Protein AF-A0A5N9GKS4-F1 (afdb_monomer_lite)

Structure (mmCIF, N/CA/C/O backbone):
data_AF-A0A5N9GKS4-F1
#
_entry.id 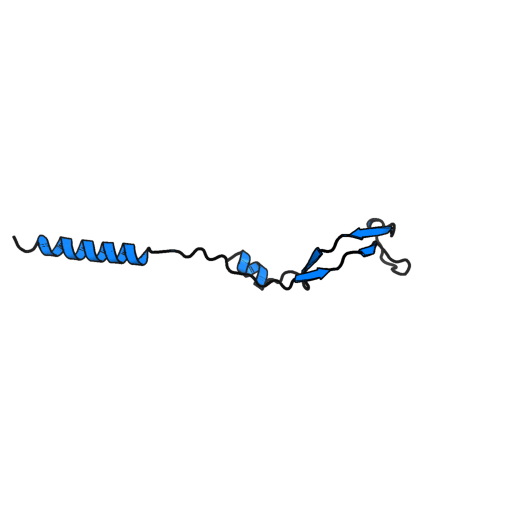  AF-A0A5N9GKS4-F1
#
loop_
_atom_site.group_PDB
_atom_site.id
_atom_site.type_symbol
_atom_site.label_atom_id
_atom_site.label_alt_id
_atom_site.label_comp_id
_atom_site.label_asym_id
_atom_site.label_entity_id
_atom_site.label_seq_id
_atom_site.pdbx_PDB_ins_code
_atom_site.Cartn_x
_atom_site.Cartn_y
_atom_site.Cartn_z
_atom_site.occupancy
_atom_site.B_iso_or_equiv
_atom_site.auth_seq_id
_atom_site.auth_comp_id
_atom_site.auth_asym_id
_atom_site.auth_atom_id
_atom_site.pdbx_PDB_model_num
ATOM 1 N N . MET A 1 1 ? -28.153 12.472 74.696 1.00 49.75 1 MET A N 1
ATOM 2 C CA . MET A 1 1 ? -26.950 11.771 74.185 1.00 49.75 1 MET A CA 1
ATOM 3 C C . MET A 1 1 ? -27.235 10.764 73.048 1.00 49.75 1 MET A C 1
ATOM 5 O O . MET A 1 1 ? -26.355 9.971 72.758 1.00 49.75 1 MET A O 1
ATOM 9 N N . SER A 1 2 ? -28.403 10.754 72.371 1.00 54.00 2 SER A N 1
ATOM 10 C CA . SER A 1 2 ? -28.732 9.688 71.385 1.00 54.00 2 SER A CA 1
ATOM 11 C C . SER A 1 2 ? -28.910 10.130 69.922 1.00 54.00 2 SER A C 1
ATOM 13 O O . SER A 1 2 ? -29.100 9.278 69.059 1.00 54.00 2 SER A O 1
ATOM 15 N N . GLN A 1 3 ? -28.815 11.428 69.607 1.00 46.12 3 GLN A N 1
ATOM 16 C CA . GLN A 1 3 ? -28.912 11.905 68.215 1.00 46.12 3 GLN A CA 1
ATOM 17 C C . GLN A 1 3 ? -27.549 12.032 67.512 1.00 46.12 3 GLN A C 1
ATOM 19 O O . GLN A 1 3 ? -27.480 11.900 66.295 1.00 46.12 3 GLN A O 1
ATOM 24 N N . LEU A 1 4 ? -26.454 12.182 68.267 1.00 44.94 4 LEU A N 1
ATOM 25 C CA . LEU A 1 4 ? -25.100 12.306 67.708 1.00 44.94 4 LEU A CA 1
ATOM 26 C C . LEU A 1 4 ? -24.537 10.974 67.169 1.00 44.94 4 LEU A C 1
ATOM 28 O O . LEU A 1 4 ? -23.743 10.989 66.236 1.00 44.94 4 LEU A O 1
ATOM 32 N N . LEU A 1 5 ? -24.999 9.819 67.673 1.00 42.72 5 LEU A N 1
ATOM 33 C CA . LEU A 1 5 ? -24.580 8.501 67.164 1.00 42.72 5 LEU A CA 1
ATOM 34 C C . LEU A 1 5 ? -25.257 8.093 65.842 1.00 42.72 5 LEU A C 1
ATOM 36 O O . LEU A 1 5 ? -24.741 7.226 65.141 1.00 42.72 5 LEU A O 1
ATOM 40 N N . ARG A 1 6 ? -26.395 8.700 65.473 1.00 46.47 6 ARG A N 1
ATOM 41 C CA . ARG A 1 6 ? -27.110 8.363 64.227 1.00 46.47 6 ARG A CA 1
ATOM 42 C C . ARG A 1 6 ? -26.518 9.042 62.989 1.00 46.47 6 ARG A C 1
ATOM 44 O O . ARG A 1 6 ? -26.633 8.493 61.902 1.00 46.47 6 ARG A O 1
ATOM 51 N N . ALA A 1 7 ? -25.852 10.187 63.146 1.00 42.16 7 ALA A N 1
ATOM 52 C CA . ALA A 1 7 ? -25.245 10.919 62.031 1.00 42.16 7 ALA A CA 1
ATOM 53 C C . ALA A 1 7 ? -23.934 10.278 61.523 1.00 42.16 7 ALA A C 1
ATOM 55 O O . ALA A 1 7 ? -23.665 10.292 60.324 1.00 42.16 7 ALA A O 1
ATOM 56 N N . GLY A 1 8 ? -23.140 9.665 62.411 1.00 46.03 8 GLY A N 1
ATOM 57 C CA . GLY A 1 8 ? -21.863 9.034 62.043 1.00 46.03 8 GLY A CA 1
ATOM 58 C C . GLY A 1 8 ? -22.011 7.730 61.249 1.00 46.03 8 GLY A C 1
ATOM 59 O O . GLY A 1 8 ? -21.212 7.459 60.356 1.00 46.03 8 GLY A O 1
ATOM 60 N N . LEU A 1 9 ? -23.064 6.950 61.522 1.00 50.59 9 LEU A N 1
ATOM 61 C CA . LEU A 1 9 ? -23.299 5.657 60.867 1.00 50.59 9 LEU A CA 1
ATOM 62 C C . LEU A 1 9 ? -23.783 5.816 59.414 1.00 50.59 9 LEU A C 1
ATOM 64 O O . LEU A 1 9 ? -23.378 5.056 58.538 1.00 50.59 9 LEU A O 1
ATOM 68 N N . VAL A 1 10 ? -24.610 6.835 59.149 1.00 52.44 10 VAL A N 1
ATOM 69 C CA . VAL A 1 10 ? -25.111 7.149 57.799 1.00 52.44 10 VAL A CA 1
ATOM 70 C C . VAL A 1 10 ? -23.980 7.700 56.924 1.00 52.44 10 VAL A C 1
ATOM 72 O O . VAL A 1 10 ? -23.856 7.309 55.770 1.00 52.44 10 VAL A O 1
ATOM 75 N N . SER A 1 11 ? -23.100 8.529 57.497 1.00 58.84 11 SER A N 1
ATOM 76 C CA . SER A 1 11 ? -21.920 9.075 56.812 1.00 58.84 11 SER A CA 1
ATOM 77 C C . SER A 1 11 ? -20.926 7.984 56.390 1.00 58.84 11 SER A C 1
ATOM 79 O O . SER A 1 11 ? -20.500 7.951 55.239 1.00 58.84 11 SER A O 1
ATOM 81 N N . GLY A 1 12 ? -20.621 7.029 57.276 1.00 56.88 12 GLY A N 1
ATOM 82 C CA . GLY A 1 12 ? -19.708 5.923 56.969 1.00 56.88 12 GLY A CA 1
ATOM 83 C C . GLY A 1 12 ? -20.245 4.950 55.916 1.00 56.88 12 GLY A C 1
ATOM 84 O O . GLY A 1 12 ? -19.480 4.483 55.077 1.00 56.88 12 GLY A O 1
ATOM 85 N N . PHE A 1 13 ? -21.554 4.679 55.911 1.00 59.62 13 PHE A N 1
ATOM 86 C CA . PHE A 1 13 ? -22.174 3.805 54.911 1.00 59.62 13 PHE A CA 1
ATOM 87 C C . PHE A 1 13 ? -22.239 4.474 53.534 1.00 59.62 13 PHE A C 1
ATOM 89 O O . PHE A 1 13 ? -21.913 3.843 52.536 1.00 59.62 13 PHE A O 1
ATOM 96 N N . VAL A 1 14 ? -22.578 5.766 53.474 1.00 60.97 14 VAL A N 1
ATOM 97 C CA . VAL A 1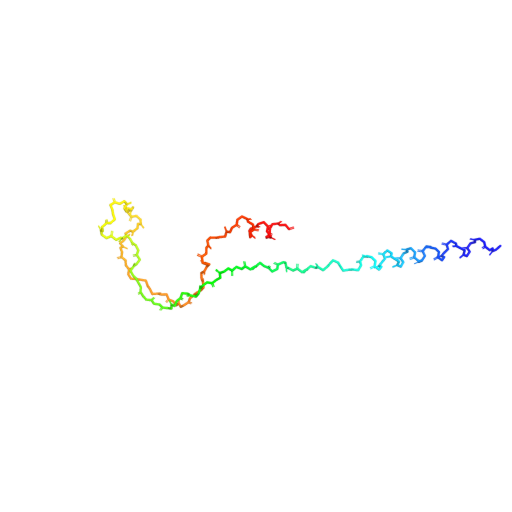 14 ? -22.554 6.542 52.223 1.00 60.97 14 VAL A CA 1
ATOM 98 C C . VAL A 1 14 ? -21.129 6.651 51.680 1.00 60.97 14 VAL A C 1
ATOM 100 O O . VAL A 1 14 ? -20.927 6.469 50.485 1.00 60.97 14 VAL A O 1
ATOM 103 N N . TYR A 1 15 ? -20.132 6.864 52.545 1.00 58.12 15 TYR A N 1
ATOM 104 C CA . TYR A 1 15 ? -18.723 6.904 52.151 1.00 58.12 15 TYR A CA 1
ATOM 105 C C . TYR A 1 15 ? -18.216 5.539 51.668 1.00 58.12 15 TYR A C 1
ATOM 107 O O . TYR A 1 15 ? -17.546 5.460 50.645 1.00 58.12 15 TYR A O 1
ATOM 115 N N . ALA A 1 16 ? -18.586 4.450 52.348 1.00 60.25 16 ALA A N 1
ATOM 116 C CA . ALA A 1 16 ? -18.253 3.096 51.918 1.00 60.25 16 ALA A CA 1
ATOM 117 C C . ALA A 1 16 ? -18.918 2.745 50.579 1.00 60.25 16 ALA A C 1
ATOM 119 O O . ALA A 1 16 ? -18.250 2.221 49.699 1.00 60.25 16 ALA A O 1
ATOM 120 N N . VAL A 1 17 ? -20.193 3.095 50.379 1.00 59.97 17 VAL A N 1
ATOM 121 C CA . VAL A 1 17 ? -20.890 2.914 49.094 1.00 59.97 17 VAL A CA 1
ATOM 122 C C . VAL A 1 17 ? -20.238 3.757 47.994 1.00 59.97 17 VAL A C 1
ATOM 124 O O . VAL A 1 17 ? -20.025 3.252 46.897 1.00 59.97 17 VAL A O 1
ATOM 127 N N . PHE A 1 18 ? -19.840 4.999 48.285 1.00 58.38 18 PHE A N 1
ATOM 128 C CA . PHE A 1 18 ? -19.130 5.864 47.337 1.00 58.38 18 PHE A CA 1
ATOM 129 C C . PHE A 1 18 ? -17.753 5.292 46.954 1.00 58.38 18 PHE A C 1
ATOM 131 O O . PHE A 1 18 ? -17.396 5.290 45.780 1.00 58.38 18 PHE A O 1
ATOM 138 N N . LEU A 1 19 ? -17.011 4.721 47.908 1.00 57.22 19 LEU A N 1
ATOM 139 C CA . LEU A 1 19 ? -15.736 4.038 47.651 1.00 57.22 19 LEU A CA 1
ATOM 140 C C . LEU A 1 19 ? -15.897 2.698 46.913 1.00 57.22 19 LEU A C 1
ATOM 142 O O . LEU A 1 19 ? -15.015 2.332 46.141 1.00 57.22 19 LEU A O 1
ATOM 146 N N . ILE A 1 20 ? -17.006 1.977 47.119 1.00 56.59 20 ILE A N 1
ATOM 147 C CA . ILE A 1 20 ? -17.319 0.732 46.395 1.00 56.59 20 ILE A CA 1
ATOM 148 C C . ILE A 1 20 ? -17.700 1.036 44.936 1.00 56.59 20 ILE A C 1
ATOM 150 O O . ILE A 1 20 ? -17.300 0.295 44.043 1.00 56.59 20 ILE A O 1
ATOM 154 N N . VAL A 1 21 ? -18.417 2.139 44.676 1.00 57.31 21 VAL A N 1
ATOM 155 C CA . VAL A 1 21 ? -18.817 2.561 43.316 1.00 57.31 21 VAL A CA 1
ATOM 156 C C . VAL A 1 21 ? -17.659 3.199 42.533 1.00 57.31 21 VAL A C 1
ATOM 158 O O . VAL A 1 21 ? -17.621 3.089 41.314 1.00 57.31 21 VAL A O 1
ATOM 161 N N . LEU A 1 22 ? -16.664 3.787 43.207 1.00 59.78 22 LEU A N 1
ATOM 162 C CA . LEU A 1 22 ? -15.411 4.257 42.585 1.00 59.78 22 LEU A CA 1
ATOM 163 C C . LEU A 1 22 ? -14.435 3.115 42.223 1.00 59.78 22 LEU A C 1
ATOM 165 O O . LEU A 1 22 ? -13.311 3.358 41.776 1.00 59.78 22 LEU A O 1
ATOM 169 N N . GLY A 1 23 ? -14.839 1.862 42.439 1.00 55.47 23 GLY A N 1
ATOM 170 C CA . GLY A 1 23 ? -14.054 0.674 42.148 1.00 55.47 23 GLY A CA 1
ATOM 171 C C . GLY A 1 23 ? -13.984 0.362 40.654 1.00 55.47 23 GLY A C 1
ATOM 172 O O . GLY A 1 23 ? -14.896 -0.246 40.113 1.00 55.47 23 GLY A O 1
ATOM 173 N N . LYS A 1 24 ? -12.822 0.681 40.072 1.00 54.56 24 LYS A N 1
ATOM 174 C CA . LYS A 1 24 ? -12.289 0.224 38.776 1.00 54.56 24 LYS A CA 1
ATOM 175 C C . LYS A 1 24 ? -13.015 0.757 37.537 1.00 54.56 24 LYS A C 1
ATOM 177 O O . LYS A 1 24 ? -13.900 0.120 36.982 1.00 54.56 24 LYS A O 1
ATOM 182 N N . ALA A 1 25 ? -12.520 1.885 37.030 1.00 57.50 25 ALA A N 1
ATOM 183 C CA . ALA A 1 25 ? -12.491 2.070 35.586 1.00 57.50 25 ALA A CA 1
ATOM 184 C C . ALA A 1 25 ? -11.588 0.966 35.012 1.00 57.50 25 ALA A C 1
ATOM 186 O O . ALA A 1 25 ? -10.370 0.994 35.202 1.00 57.50 25 ALA A O 1
ATOM 187 N N . ASP A 1 26 ? -12.199 -0.053 34.417 1.00 60.62 26 ASP A N 1
ATOM 188 C CA . ASP A 1 26 ? -11.485 -1.060 33.645 1.00 60.62 26 ASP A CA 1
ATOM 189 C C . ASP A 1 26 ? -11.017 -0.377 32.354 1.00 60.62 26 ASP A C 1
ATOM 191 O O . ASP A 1 26 ? -11.800 -0.124 31.442 1.00 60.62 26 ASP A O 1
ATOM 195 N N . LEU A 1 27 ? -9.741 0.015 32.314 1.00 58.06 27 LEU A N 1
ATOM 196 C CA . LEU A 1 27 ? -9.058 0.443 31.093 1.00 58.06 27 LEU A CA 1
ATOM 197 C C . LEU A 1 27 ? -8.778 -0.808 30.255 1.00 58.06 27 LEU A C 1
ATOM 199 O O . LEU A 1 27 ? -7.635 -1.241 30.112 1.00 58.06 27 LEU A O 1
ATOM 203 N N . THR A 1 28 ? -9.833 -1.441 29.755 1.00 65.69 28 THR A N 1
ATOM 204 C CA . THR A 1 28 ? -9.693 -2.498 28.761 1.00 65.69 28 THR A CA 1
ATOM 205 C C . THR A 1 28 ? -9.484 -1.817 27.422 1.00 65.69 28 THR A C 1
ATOM 207 O O . THR A 1 28 ? -10.373 -1.106 26.955 1.00 65.69 28 THR A O 1
ATOM 210 N N . ALA A 1 29 ? -8.318 -2.013 26.806 1.00 67.19 29 ALA A N 1
ATOM 211 C CA . ALA A 1 29 ? -8.144 -1.648 25.408 1.00 67.19 29 ALA A CA 1
ATOM 212 C C . ALA A 1 29 ? -9.221 -2.375 24.592 1.00 67.19 29 ALA A C 1
ATOM 214 O O . ALA A 1 29 ? -9.352 -3.597 24.706 1.00 67.19 29 ALA A O 1
ATOM 215 N N . GLN A 1 30 ? -10.022 -1.631 23.829 1.00 69.62 30 GLN A N 1
ATOM 216 C CA . GLN A 1 30 ? -10.990 -2.245 22.935 1.00 69.62 30 GLN A CA 1
ATOM 217 C C . GLN A 1 30 ? -10.214 -2.981 21.842 1.00 69.62 30 GLN A C 1
ATOM 219 O O . GLN A 1 30 ? -9.454 -2.372 21.091 1.00 69.62 30 GLN A O 1
ATOM 224 N N . GLU A 1 31 ? -10.345 -4.305 21.803 1.00 78.06 31 GLU A N 1
ATOM 225 C CA . GLU A 1 31 ? -9.690 -5.116 20.782 1.00 78.06 31 GLU A CA 1
ATOM 226 C C . GLU A 1 31 ? -10.362 -4.828 19.434 1.00 78.06 31 GLU A C 1
ATOM 228 O O . GLU A 1 31 ? -11.566 -5.032 19.270 1.00 78.06 31 GLU A O 1
ATOM 233 N N . ILE A 1 32 ? -9.591 -4.286 18.489 1.00 86.00 32 ILE A N 1
ATOM 234 C CA . ILE A 1 32 ? -10.051 -4.033 17.123 1.00 86.00 32 ILE A CA 1
ATOM 235 C C . ILE A 1 32 ? -9.677 -5.251 16.289 1.00 86.00 32 ILE A C 1
ATOM 237 O O . ILE A 1 32 ? -8.496 -5.552 16.115 1.00 86.00 32 ILE A O 1
ATOM 241 N N . GLU A 1 33 ? -10.679 -5.928 15.739 1.00 87.62 33 GLU A N 1
ATOM 242 C CA . GLU A 1 33 ? -10.449 -6.983 14.761 1.00 87.62 33 GLU A CA 1
ATOM 243 C C . GLU A 1 33 ? -9.997 -6.356 13.430 1.00 87.62 33 GLU A C 1
ATOM 245 O O . GLU A 1 33 ? -10.734 -5.606 12.776 1.00 87.62 33 GLU A O 1
ATOM 250 N N . LEU A 1 34 ? -8.750 -6.636 13.049 1.00 93.06 34 LEU A N 1
ATOM 251 C CA . LEU A 1 34 ? -8.146 -6.186 11.799 1.00 93.06 34 LEU A CA 1
ATOM 252 C C . LEU A 1 34 ? -7.854 -7.414 10.919 1.00 93.06 34 LEU A C 1
ATOM 254 O O . LEU A 1 34 ? -7.135 -8.311 11.366 1.00 93.06 34 LEU A O 1
ATOM 258 N N . PRO A 1 35 ? -8.392 -7.483 9.687 1.00 94.62 35 PRO A N 1
ATOM 259 C CA . PRO A 1 35 ? -8.176 -8.620 8.799 1.00 94.62 35 PRO A CA 1
ATOM 260 C C . PRO A 1 35 ? -6.771 -8.555 8.190 1.00 94.62 35 PRO A C 1
ATOM 262 O O . PRO A 1 35 ? -6.542 -7.894 7.176 1.00 94.62 35 PRO A O 1
ATOM 265 N N . TRP A 1 36 ? -5.813 -9.220 8.833 1.00 97.44 36 TRP A N 1
ATOM 266 C CA . TRP A 1 36 ? -4.447 -9.360 8.334 1.00 97.44 36 TRP A CA 1
ATOM 267 C C . TRP A 1 36 ? -4.318 -10.579 7.427 1.00 97.44 36 TRP A C 1
ATOM 269 O O . TRP A 1 36 ? -4.773 -11.674 7.758 1.00 97.44 36 TRP A O 1
ATOM 279 N N . VAL A 1 37 ? -3.633 -10.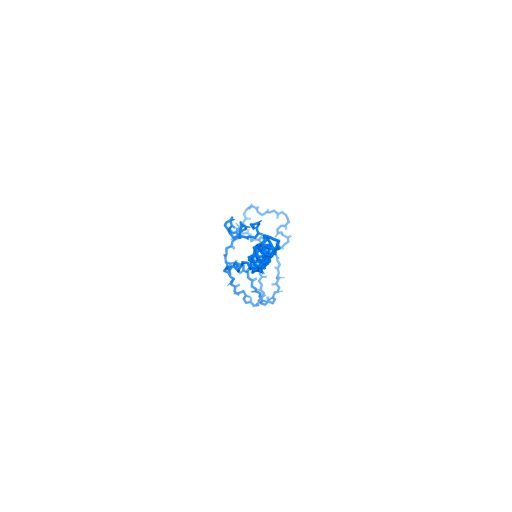400 6.304 1.00 98.19 37 VAL A N 1
ATOM 280 C CA . VAL A 1 37 ? -3.224 -11.479 5.411 1.00 98.19 37 VAL A CA 1
ATOM 281 C C . VAL A 1 37 ? -1.709 -11.563 5.365 1.00 98.19 37 VAL A C 1
ATOM 283 O O . VAL A 1 37 ? -0.998 -10.557 5.338 1.00 98.19 37 VAL A O 1
ATOM 286 N N . ARG A 1 38 ? -1.204 -12.794 5.343 1.00 98.38 38 ARG A N 1
ATOM 287 C CA . ARG A 1 38 ? 0.223 -13.062 5.211 1.00 98.38 38 ARG A CA 1
ATOM 288 C C . ARG A 1 38 ? 0.629 -13.020 3.740 1.00 98.38 38 ARG A C 1
ATOM 290 O O . ARG A 1 38 ? 0.097 -13.768 2.923 1.00 98.38 38 ARG A O 1
ATOM 297 N N . VAL A 1 39 ? 1.609 -12.183 3.426 1.00 98.38 39 VAL A N 1
ATOM 298 C CA . VAL A 1 39 ? 2.296 -12.140 2.135 1.00 98.38 39 VAL A CA 1
ATOM 299 C C . VAL A 1 39 ? 3.604 -12.911 2.280 1.00 98.38 39 VAL A C 1
ATOM 301 O O . VAL A 1 39 ? 4.440 -12.584 3.125 1.00 98.38 39 VAL A O 1
ATOM 304 N N . GLU A 1 40 ? 3.779 -13.970 1.490 1.00 98.62 40 GLU A N 1
ATOM 305 C CA . GLU A 1 40 ? 4.994 -14.785 1.554 1.00 98.62 40 GLU A CA 1
ATOM 306 C C . GLU A 1 40 ? 6.224 -14.038 1.022 1.00 98.62 40 GLU A C 1
ATOM 308 O O . GLU A 1 40 ? 6.127 -13.128 0.199 1.00 98.62 40 GLU A O 1
ATOM 313 N N . ALA A 1 41 ? 7.401 -14.457 1.490 1.00 98.75 41 ALA A N 1
ATOM 314 C CA . ALA A 1 41 ? 8.672 -13.927 1.013 1.00 98.75 41 ALA A CA 1
ATOM 315 C C . ALA A 1 41 ? 8.842 -14.181 -0.491 1.00 98.75 41 ALA A C 1
ATOM 317 O O . ALA A 1 41 ? 8.480 -15.246 -0.999 1.00 98.75 41 ALA A O 1
ATOM 318 N N . GLY A 1 42 ? 9.465 -13.241 -1.195 1.00 98.69 42 GLY A N 1
ATOM 319 C CA . GLY A 1 42 ? 9.697 -13.395 -2.622 1.00 98.69 42 GLY A CA 1
ATOM 320 C C . GLY A 1 42 ? 10.403 -12.215 -3.266 1.00 98.69 42 GLY A C 1
ATOM 321 O O . GLY A 1 42 ? 10.659 -11.184 -2.640 1.00 98.69 42 GLY A O 1
ATOM 322 N N . THR A 1 43 ? 10.698 -12.397 -4.548 1.00 98.75 43 THR A N 1
ATOM 323 C CA . THR A 1 43 ? 11.237 -11.365 -5.431 1.00 98.75 43 THR A CA 1
ATOM 324 C C . THR A 1 43 ? 10.208 -11.068 -6.510 1.00 98.75 43 THR A C 1
ATOM 326 O O . THR A 1 43 ? 9.648 -11.989 -7.106 1.00 98.75 43 THR A O 1
ATOM 329 N N . PHE A 1 44 ? 9.954 -9.790 -6.773 1.00 97.94 44 PHE A N 1
ATOM 330 C CA . PHE A 1 44 ? 9.027 -9.353 -7.813 1.00 97.94 44 PHE A CA 1
ATOM 331 C C . PHE A 1 44 ? 9.538 -8.092 -8.513 1.00 97.94 44 PHE A C 1
ATOM 333 O O . PHE A 1 44 ? 10.457 -7.430 -8.035 1.00 97.94 44 PHE A O 1
ATOM 340 N N . GLN A 1 45 ? 8.941 -7.770 -9.661 1.00 97.88 45 GLN A N 1
ATOM 341 C CA . GLN A 1 45 ? 9.268 -6.566 -10.422 1.00 97.88 45 GLN A CA 1
ATOM 342 C C . GLN A 1 45 ? 8.355 -5.408 -10.010 1.00 97.88 45 GLN A C 1
ATOM 344 O O . GLN A 1 45 ? 7.168 -5.427 -10.345 1.00 97.88 45 GLN A O 1
ATOM 349 N N . MET A 1 46 ? 8.913 -4.408 -9.328 1.00 97.69 46 MET A N 1
ATOM 350 C CA . MET A 1 46 ? 8.215 -3.211 -8.852 1.00 97.69 46 MET A CA 1
ATOM 351 C C . MET A 1 46 ? 8.415 -2.032 -9.810 1.00 97.69 46 MET A C 1
ATOM 353 O O . MET A 1 46 ? 9.475 -1.901 -10.419 1.00 97.69 46 MET A O 1
ATOM 357 N N . GLY A 1 47 ? 7.403 -1.172 -9.924 1.00 97.00 47 GLY A N 1
ATOM 358 C CA . GLY A 1 47 ? 7.384 -0.014 -10.822 1.00 97.00 47 GLY A CA 1
ATOM 359 C C . GLY A 1 47 ? 6.468 -0.213 -12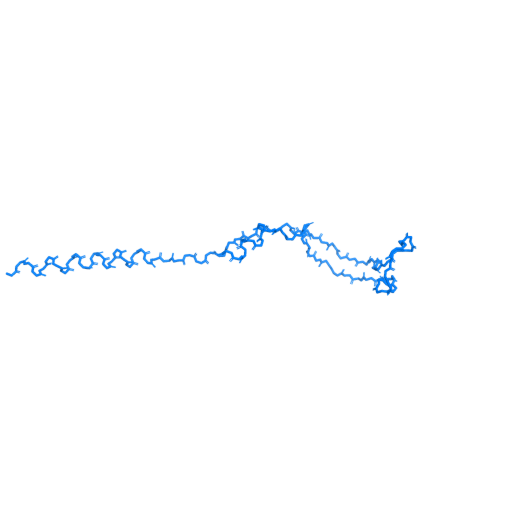.031 1.00 97.00 47 GLY A C 1
ATOM 360 O O . GLY A 1 47 ? 5.794 -1.239 -12.156 1.00 97.00 47 GLY A O 1
ATOM 361 N N . CYS A 1 48 ? 6.453 0.781 -12.914 1.00 97.38 48 CYS A N 1
ATOM 362 C CA . CYS A 1 48 ? 5.574 0.846 -14.082 1.00 97.38 48 CYS A CA 1
ATOM 363 C C . CYS A 1 48 ? 5.797 -0.314 -15.078 1.00 97.38 48 CYS A C 1
ATOM 365 O O . CYS A 1 48 ? 6.932 -0.720 -15.357 1.00 97.38 48 CYS A O 1
ATOM 367 N N . VAL A 1 49 ? 4.704 -0.849 -15.639 1.00 95.19 49 VAL A N 1
ATOM 368 C CA . VAL A 1 49 ? 4.748 -1.872 -16.698 1.00 95.19 49 VAL A CA 1
ATOM 369 C C . VAL A 1 49 ? 4.791 -1.224 -18.088 1.00 95.19 49 VAL A C 1
ATOM 371 O O . VAL A 1 49 ? 4.179 -0.181 -18.280 1.00 95.19 49 VAL A O 1
ATOM 374 N N . PRO A 1 50 ? 5.455 -1.838 -19.088 1.00 88.62 50 PRO A N 1
ATOM 375 C CA . PRO A 1 50 ? 5.622 -1.216 -20.407 1.00 88.62 50 PRO A CA 1
ATOM 376 C C . PRO A 1 50 ? 4.324 -0.828 -21.129 1.00 88.62 50 PRO A C 1
ATOM 378 O O . PRO A 1 50 ? 4.337 0.101 -21.929 1.00 88.62 50 PRO A O 1
ATOM 381 N N . ASP A 1 51 ? 3.227 -1.539 -20.859 1.00 92.00 51 ASP A N 1
ATOM 382 C CA . ASP A 1 51 ? 1.937 -1.331 -21.524 1.00 92.00 51 ASP A CA 1
ATOM 383 C C . ASP A 1 51 ? 1.036 -0.309 -20.804 1.00 92.00 51 ASP A C 1
ATOM 385 O O . ASP A 1 51 ? -0.095 -0.089 -21.238 1.00 92.00 51 ASP A O 1
ATOM 389 N N . ASP A 1 52 ? 1.502 0.311 -19.712 1.00 95.12 52 ASP A N 1
ATOM 390 C CA . ASP A 1 52 ? 0.762 1.363 -19.011 1.00 95.12 52 ASP A CA 1
ATOM 391 C C . ASP A 1 52 ? 1.091 2.747 -19.612 1.00 95.12 52 ASP A C 1
ATOM 393 O O . ASP A 1 52 ? 2.224 3.226 -19.502 1.00 95.12 52 ASP A O 1
ATOM 397 N N . PRO A 1 53 ? 0.120 3.414 -20.269 1.00 93.88 53 PRO A N 1
ATOM 398 C CA . PRO A 1 53 ? 0.359 4.686 -20.939 1.00 93.88 53 PRO A CA 1
ATOM 399 C C . PRO A 1 53 ? 0.384 5.893 -19.988 1.00 93.88 53 PRO A C 1
ATOM 401 O O . PRO A 1 53 ? 0.657 7.002 -20.451 1.00 93.88 53 PRO A O 1
ATOM 404 N N . PHE A 1 54 ? 0.065 5.724 -18.701 1.00 96.25 54 PHE A N 1
ATOM 405 C CA . PHE A 1 54 ? -0.084 6.821 -17.738 1.00 96.25 54 PHE A CA 1
ATOM 406 C C . PHE A 1 54 ? 1.036 6.897 -16.701 1.00 96.25 54 PHE A C 1
ATOM 408 O O . PHE A 1 54 ? 0.917 7.655 -15.738 1.00 96.25 54 PHE A O 1
ATOM 415 N N . CYS A 1 55 ? 2.127 6.163 -16.906 1.00 96.25 55 CYS A N 1
ATOM 416 C CA . CYS A 1 55 ? 3.228 6.149 -15.958 1.00 96.25 55 CYS A CA 1
ATOM 417 C C . CYS A 1 55 ? 3.860 7.524 -15.764 1.00 96.25 55 CYS A C 1
ATOM 419 O O . CYS A 1 55 ? 4.206 8.227 -16.718 1.00 96.25 55 CYS A O 1
ATOM 421 N N . LEU A 1 56 ? 4.070 7.870 -14.499 1.00 96.12 56 LEU A N 1
ATOM 422 C CA . LEU A 1 56 ? 4.876 9.015 -14.115 1.00 96.12 56 LEU A CA 1
ATOM 423 C C . LEU A 1 56 ? 6.366 8.655 -14.160 1.00 96.12 56 LEU A C 1
ATOM 425 O O . LEU A 1 56 ? 6.755 7.518 -13.892 1.00 96.12 56 LEU A O 1
ATOM 429 N N . ASP A 1 57 ? 7.226 9.650 -14.396 1.00 95.38 57 ASP A N 1
ATOM 430 C CA . ASP A 1 57 ? 8.687 9.460 -14.374 1.00 95.38 57 ASP A CA 1
ATOM 431 C C . ASP A 1 57 ? 9.183 8.875 -13.037 1.00 95.38 57 ASP A C 1
ATOM 433 O O . ASP A 1 57 ? 10.187 8.169 -12.989 1.00 95.38 57 ASP A O 1
ATOM 437 N N . THR A 1 58 ? 8.457 9.131 -11.943 1.00 96.31 58 THR A N 1
ATOM 438 C CA . THR A 1 58 ? 8.758 8.620 -10.596 1.00 96.31 58 THR A CA 1
ATOM 439 C C . THR A 1 58 ? 8.417 7.145 -10.388 1.00 96.31 58 THR A C 1
ATOM 441 O O . THR A 1 58 ? 8.797 6.578 -9.368 1.00 96.31 58 THR A O 1
ATOM 444 N N . GLU A 1 59 ? 7.698 6.515 -11.315 1.00 97.62 59 GLU A N 1
ATOM 445 C CA . GLU A 1 59 ? 7.369 5.082 -11.273 1.00 97.62 59 GLU A CA 1
ATOM 446 C C . GLU A 1 59 ? 8.412 4.218 -12.002 1.00 97.62 59 GLU A C 1
ATOM 448 O O . GLU A 1 59 ? 8.302 2.987 -12.037 1.00 97.62 59 GLU A O 1
ATOM 453 N N . LEU A 1 60 ? 9.424 4.862 -12.593 1.00 95.62 60 LEU A N 1
ATOM 454 C CA . LEU A 1 60 ? 10.496 4.256 -13.370 1.00 95.62 60 LEU A CA 1
ATOM 455 C C . LEU A 1 60 ? 11.857 4.368 -12.644 1.00 95.62 60 LEU A C 1
ATOM 457 O O . LEU A 1 60 ? 12.077 5.292 -11.863 1.00 95.62 60 LEU A O 1
ATOM 461 N N . PRO A 1 61 ? 12.815 3.468 -12.938 1.00 95.25 61 PRO A N 1
ATOM 462 C CA . PRO A 1 61 ? 12.657 2.277 -13.763 1.00 95.25 61 PRO A CA 1
ATOM 463 C C . PRO A 1 61 ? 11.966 1.149 -12.994 1.00 95.25 61 PRO A C 1
ATOM 465 O O . PRO A 1 61 ? 12.062 1.043 -11.770 1.00 95.25 61 PRO A O 1
ATOM 468 N N . ARG A 1 62 ? 11.348 0.234 -13.740 1.00 97.38 62 ARG A N 1
ATOM 469 C CA . ARG A 1 62 ? 10.951 -1.061 -13.193 1.00 97.38 62 ARG A CA 1
ATOM 470 C C . ARG A 1 62 ? 12.193 -1.838 -12.743 1.00 97.38 62 ARG A C 1
ATOM 472 O O . ARG A 1 62 ? 13.168 -1.908 -13.493 1.00 97.38 62 ARG A O 1
ATOM 479 N N . HIS A 1 63 ? 12.169 -2.405 -11.542 1.00 97.25 63 HIS A N 1
ATOM 480 C CA . HIS A 1 63 ? 13.318 -3.098 -10.955 1.00 97.25 63 HIS A CA 1
ATOM 481 C C . HIS A 1 63 ? 12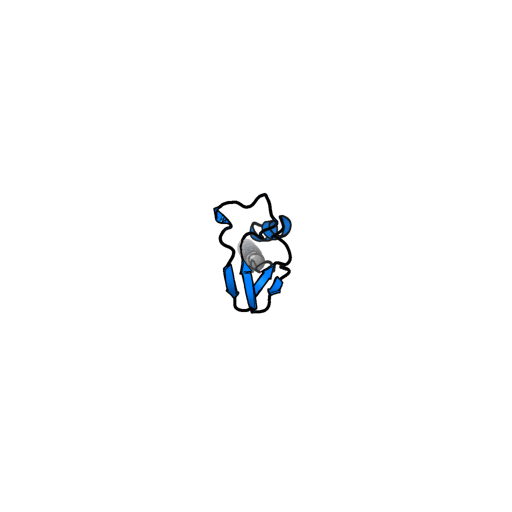.901 -4.216 -9.992 1.00 97.25 63 HIS A C 1
ATOM 483 O O . HIS A 1 63 ? 11.778 -4.244 -9.486 1.00 97.25 63 HIS A O 1
ATOM 489 N N . GLU A 1 64 ? 13.827 -5.141 -9.735 1.00 98.50 64 GLU A N 1
ATOM 490 C CA . GLU A 1 64 ? 13.594 -6.264 -8.830 1.00 98.50 64 GLU A CA 1
ATOM 491 C C . GLU A 1 64 ? 13.665 -5.817 -7.369 1.00 98.50 64 GLU A C 1
ATOM 493 O O . GLU A 1 64 ? 14.619 -5.163 -6.942 1.00 98.50 64 GLU A O 1
ATOM 498 N N . VAL A 1 65 ? 12.671 -6.229 -6.587 1.00 98.50 65 VAL A N 1
ATOM 499 C CA . VAL A 1 65 ? 12.609 -6.020 -5.141 1.00 98.50 65 VAL A CA 1
ATOM 500 C C . VAL A 1 65 ? 12.439 -7.375 -4.470 1.00 98.50 65 VAL A C 1
ATOM 502 O O . VAL A 1 65 ? 11.564 -8.152 -4.848 1.00 98.50 65 VAL A O 1
ATOM 505 N N . THR A 1 66 ? 13.277 -7.660 -3.470 1.00 98.75 66 THR A N 1
ATOM 506 C CA . THR A 1 66 ? 13.188 -8.874 -2.646 1.00 98.75 66 THR A CA 1
ATOM 507 C C . THR A 1 66 ? 12.758 -8.500 -1.238 1.00 98.75 66 THR A C 1
ATOM 509 O O . THR A 1 66 ? 13.431 -7.702 -0.586 1.00 98.75 66 THR A O 1
ATOM 512 N N . LEU A 1 67 ? 11.663 -9.093 -0.765 1.00 98.69 67 LEU A N 1
ATOM 513 C CA . LEU A 1 67 ? 11.124 -8.875 0.576 1.00 98.69 67 LEU A CA 1
ATOM 514 C C . LEU A 1 67 ? 11.018 -10.200 1.337 1.00 98.69 67 LEU A C 1
ATOM 516 O O . LEU A 1 67 ? 10.712 -11.248 0.763 1.00 98.69 67 LEU A O 1
ATOM 520 N N . SER A 1 68 ? 11.249 -10.139 2.648 1.00 98.81 68 SER A N 1
ATOM 521 C CA . SER A 1 68 ? 10.865 -11.206 3.581 1.00 98.81 68 SER A CA 1
ATOM 522 C C . SER A 1 68 ? 9.341 -11.283 3.705 1.00 98.81 68 SER A C 1
ATOM 524 O O . SER A 1 68 ? 8.651 -10.334 3.351 1.00 98.81 68 SER A O 1
ATOM 526 N N . ALA A 1 69 ? 8.819 -12.387 4.245 1.00 98.69 69 ALA A N 1
ATOM 527 C CA . ALA A 1 69 ? 7.389 -12.511 4.520 1.00 98.69 69 ALA A CA 1
ATOM 528 C C . ALA A 1 69 ? 6.929 -11.443 5.527 1.00 98.69 69 ALA A C 1
ATOM 530 O O . ALA A 1 69 ? 7.661 -11.123 6.469 1.00 98.69 69 ALA A O 1
ATOM 531 N N . PHE A 1 70 ? 5.722 -10.918 5.332 1.00 98.56 70 PHE A N 1
ATOM 532 C CA . PHE A 1 70 ? 5.118 -9.885 6.175 1.00 98.56 70 PHE A CA 1
ATOM 533 C C . PHE A 1 70 ? 3.590 -10.015 6.198 1.00 98.56 70 PHE A C 1
ATOM 535 O O . PHE A 1 70 ? 3.011 -10.795 5.443 1.00 98.56 70 PHE A O 1
ATOM 542 N N . GLU A 1 71 ? 2.940 -9.258 7.077 1.00 98.38 71 GLU A N 1
ATOM 543 C CA . GLU A 1 71 ? 1.481 -9.152 7.134 1.00 98.38 71 GLU A CA 1
ATOM 544 C C . GLU A 1 71 ? 1.037 -7.803 6.570 1.00 98.38 71 GLU A C 1
ATOM 546 O O . GLU A 1 71 ? 1.668 -6.772 6.811 1.00 98.38 71 GLU A O 1
ATOM 551 N N . LEU A 1 72 ? -0.049 -7.816 5.808 1.00 98.06 72 LEU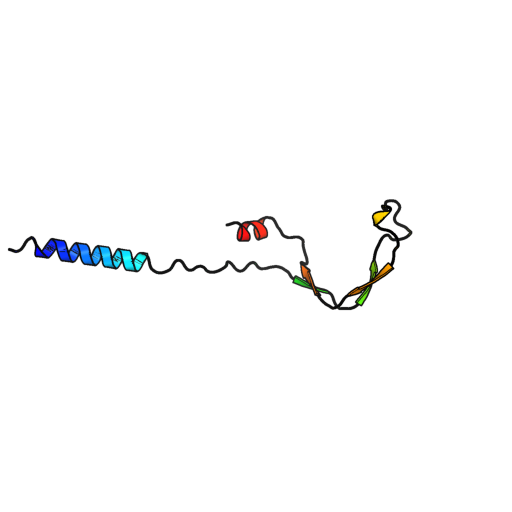 A N 1
ATOM 552 C CA . LEU A 1 72 ? -0.693 -6.628 5.263 1.00 98.06 72 LEU A CA 1
ATOM 553 C C . LEU A 1 72 ? -2.192 -6.730 5.529 1.00 98.06 72 LEU A C 1
ATOM 555 O O . LEU A 1 72 ? -2.737 -7.831 5.537 1.00 98.06 72 LEU A O 1
ATOM 559 N N . MET A 1 73 ? -2.866 -5.606 5.763 1.00 97.69 73 MET A N 1
ATOM 560 C CA . MET A 1 73 ? -4.322 -5.639 5.872 1.00 97.69 73 MET A CA 1
ATOM 561 C C . MET A 1 73 ? -4.943 -6.016 4.524 1.00 97.69 73 MET A C 1
ATOM 563 O O . MET A 1 73 ? -4.508 -5.531 3.480 1.00 97.69 73 MET A O 1
ATOM 567 N N . GLU A 1 74 ? -5.972 -6.861 4.556 1.00 97.50 74 GLU A N 1
ATOM 568 C CA . GLU A 1 74 ? -6.725 -7.267 3.363 1.00 97.50 74 GLU A CA 1
ATOM 569 C C . GLU A 1 74 ? -7.458 -6.083 2.717 1.00 97.50 74 GLU A C 1
ATOM 571 O O . GLU A 1 74 ? -7.595 -6.007 1.497 1.00 97.50 74 GLU A O 1
ATOM 576 N N . THR A 1 75 ? -7.903 -5.136 3.543 1.00 96.75 75 THR A N 1
ATOM 577 C CA . THR A 1 75 ? -8.576 -3.908 3.122 1.00 96.75 75 THR A CA 1
ATOM 578 C C . THR A 1 75 ? -7.896 -2.693 3.734 1.00 96.75 75 THR A C 1
ATOM 580 O O . THR A 1 75 ? -7.206 -2.791 4.748 1.00 96.75 75 THR A O 1
ATOM 583 N N . GLU A 1 76 ? -8.150 -1.514 3.171 1.00 96.88 76 GLU A N 1
ATOM 584 C CA . GLU A 1 76 ? -7.850 -0.265 3.870 1.00 96.88 76 GLU A CA 1
ATOM 585 C C . GLU A 1 76 ? -8.593 -0.197 5.216 1.00 96.88 76 GLU A C 1
ATOM 587 O O . GLU A 1 76 ? -9.632 -0.842 5.411 1.00 96.88 76 GLU A O 1
ATOM 592 N N . LEU A 1 77 ? -8.061 0.602 6.147 1.00 95.44 77 LEU A N 1
ATOM 593 C CA . LEU A 1 77 ? -8.740 0.890 7.408 1.00 95.44 77 LEU A CA 1
ATOM 594 C C . LEU A 1 77 ? -10.088 1.566 7.143 1.00 95.44 77 LEU A C 1
ATOM 596 O O . LEU A 1 77 ? -10.171 2.592 6.468 1.00 95.44 77 LEU A O 1
ATOM 600 N N . THR A 1 78 ? -11.148 1.016 7.726 1.00 94.69 78 THR A N 1
ATOM 601 C CA . THR A 1 78 ? -12.491 1.594 7.629 1.00 94.69 78 THR A CA 1
ATOM 602 C C . THR A 1 78 ? -12.689 2.733 8.629 1.00 94.69 78 THR A C 1
ATOM 604 O O . THR A 1 78 ? -12.078 2.769 9.699 1.00 94.69 78 THR A O 1
ATOM 607 N N . VAL A 1 79 ? -13.629 3.635 8.328 1.00 95.81 79 VAL A N 1
ATOM 608 C CA . VAL A 1 79 ? -14.021 4.722 9.245 1.00 95.81 79 VAL A CA 1
ATOM 609 C C . VAL A 1 79 ? -14.510 4.177 10.590 1.00 95.81 79 VAL A C 1
ATOM 611 O O . VAL A 1 79 ? -14.191 4.749 11.625 1.00 95.81 79 VAL A O 1
ATOM 614 N N . SER A 1 80 ? -15.238 3.055 10.602 1.00 92.44 80 SER A N 1
ATOM 615 C CA . SER A 1 80 ? -15.688 2.410 11.841 1.00 92.44 80 SER A CA 1
ATOM 616 C C . SER A 1 80 ? -14.532 1.873 12.684 1.00 92.44 80 SER A C 1
ATOM 618 O O . SER A 1 80 ? -14.540 2.061 13.894 1.00 92.44 80 SER A O 1
ATOM 620 N N . GLN A 1 81 ? -13.524 1.248 12.063 1.00 93.00 81 GLN A N 1
ATOM 621 C CA . GLN A 1 81 ? -12.333 0.773 12.780 1.00 93.00 81 GLN A CA 1
ATOM 622 C C . GLN A 1 81 ? -11.527 1.941 13.351 1.00 93.00 81 GLN A C 1
ATOM 624 O O . GLN A 1 81 ? -11.055 1.867 14.480 1.00 93.00 81 GLN A O 1
ATOM 629 N N . TYR A 1 82 ? -11.410 3.038 12.600 1.00 93.44 82 TYR A N 1
ATOM 630 C CA . TYR A 1 82 ? -10.766 4.248 13.102 1.00 93.44 82 TYR A CA 1
ATOM 631 C C . TYR A 1 82 ? -11.564 4.913 14.235 1.00 93.44 82 TYR A C 1
ATOM 633 O O . TYR A 1 82 ? -10.963 5.398 15.187 1.00 93.44 82 TYR A O 1
ATOM 641 N N . GLY A 1 83 ? -12.900 4.897 14.173 1.00 92.69 83 GLY A N 1
ATOM 642 C CA . GLY A 1 83 ? -13.770 5.399 15.243 1.00 92.69 83 GLY A CA 1
ATOM 643 C C . GLY A 1 83 ? -13.483 4.734 16.589 1.00 92.69 83 GLY A C 1
ATOM 644 O O . GLY A 1 83 ? -13.287 5.436 17.570 1.00 92.69 83 GLY A O 1
ATOM 645 N N . ILE A 1 84 ? -13.301 3.407 16.600 1.00 90.12 84 ILE A N 1
ATOM 646 C CA . ILE A 1 84 ? -12.938 2.653 17.814 1.00 90.12 84 ILE A CA 1
ATOM 647 C C . ILE A 1 84 ? -11.608 3.127 18.426 1.00 90.12 84 ILE A C 1
ATOM 649 O O . ILE A 1 84 ? -11.431 3.075 19.635 1.00 90.12 84 ILE A O 1
ATOM 653 N N . PHE A 1 85 ? -10.651 3.572 17.608 1.00 87.88 85 PHE A N 1
ATOM 654 C CA . PHE A 1 85 ? -9.385 4.106 18.114 1.00 87.88 85 PHE A CA 1
ATOM 655 C C . PHE A 1 85 ? -9.528 5.507 18.736 1.00 87.88 85 PHE A C 1
ATOM 657 O O . PHE A 1 85 ? -8.745 5.864 19.615 1.00 87.88 85 PHE A O 1
ATOM 664 N N . VAL A 1 86 ? -10.465 6.318 18.239 1.00 90.12 86 VAL A N 1
ATOM 665 C CA . VAL A 1 86 ? -10.641 7.718 18.660 1.00 90.12 86 VAL A CA 1
ATOM 666 C C . VAL A 1 86 ? -11.582 7.864 19.860 1.00 90.12 86 VAL A C 1
ATOM 668 O O . VAL A 1 86 ? -11.440 8.843 20.598 1.00 90.12 86 VAL A O 1
ATOM 671 N N . ASP A 1 87 ? -12.517 6.932 20.036 1.00 79.44 87 ASP A N 1
ATOM 672 C CA . ASP A 1 87 ? -13.498 6.907 21.132 1.00 79.44 87 ASP A CA 1
ATOM 673 C C . ASP A 1 87 ? -12.883 6.478 22.483 1.00 79.44 87 ASP A C 1
ATOM 675 O O . ASP A 1 87 ? -13.279 7.075 23.517 1.00 79.44 87 ASP A O 1
#

Secondary structure (DSSP, 8-state):
--SHHHHHHHHHHHHHHHHHHT-------------EEEEPPEEEEES--TT-TT--GGG-S-EEEEE--EEEESSPPPHHHHHHHH-

Foldseek 3Di:
DPPVVVVVVVVVVVVVVVVVVVPDPDPDLDDQDFAKDKDAWDKDWFFDDPPDPPGDPVRDDTDIDTDHIDIDTPDPDDPVSVVSVVD

Radius of gyration: 30.82 Å; chains: 1; bounding box: 42×27×96 Å

pLDDT: mean 81.51, std 19.56, range [42.16, 98.81]

Sequence (87 aa):
MSQLLRAGLVSGFVYAVFLIVLGKADLTAQEIELPWVRVEAGTFQMGCVPDDPFCLDTELPRHEVTLSAFELMETELTVSQYGIFVD